Protein AF-A0A401RK96-F1 (afdb_monomer_lite)

Secondary structure (DSSP, 8-state):
-HHHHHHHHHHHTSPP-PPPPPPPP------------TTTHHHHHHH-SS------PPPPS-HHHHHHHHHHHHTT-

Structure (mmCIF, N/CA/C/O backbone):
data_AF-A0A401RK96-F1
#
_entry.id   AF-A0A401RK96-F1
#
loop_
_atom_site.group_PDB
_atom_site.id
_atom_site.type_symbol
_atom_site.label_atom_id
_atom_site.label_alt_id
_atom_site.label_comp_id
_atom_site.label_asym_id
_atom_site.label_entity_id
_atom_site.label_seq_id
_atom_site.pdbx_PDB_ins_code
_atom_site.Cartn_x
_atom_site.Cartn_y
_atom_site.Cartn_z
_atom_site.occupancy
_atom_site.B_iso_or_equiv
_atom_site.auth_seq_id
_atom_site.auth_comp_id
_atom_site.auth_asym_id
_atom_site.auth_atom_id
_atom_site.pdbx_PDB_model_num
ATOM 1 N N . MET A 1 1 ? 55.024 -16.969 -30.086 1.00 71.44 1 MET A N 1
ATOM 2 C CA . MET A 1 1 ? 53.772 -17.694 -29.751 1.00 71.44 1 MET A CA 1
ATOM 3 C C . MET A 1 1 ? 53.377 -17.567 -28.278 1.00 71.44 1 MET A C 1
ATOM 5 O O . MET A 1 1 ? 52.199 -17.393 -28.016 1.00 71.44 1 MET A O 1
ATOM 9 N N . TRP A 1 2 ? 54.313 -17.568 -27.318 1.00 83.44 2 TRP A N 1
ATOM 10 C CA . TRP A 1 2 ? 54.017 -17.401 -25.880 1.00 83.44 2 TRP A CA 1
ATOM 11 C C . TRP A 1 2 ? 53.317 -16.074 -25.515 1.00 83.44 2 TRP A C 1
ATOM 13 O O . TRP A 1 2 ? 52.435 -16.043 -24.666 1.00 83.44 2 TRP A O 1
ATOM 23 N N . HIS A 1 3 ? 53.642 -14.976 -26.203 1.00 89.81 3 HIS A N 1
ATOM 24 C CA . HIS A 1 3 ? 53.029 -13.662 -25.949 1.00 89.81 3 HIS A CA 1
ATOM 25 C C . HIS A 1 3 ? 51.523 -13.605 -26.250 1.00 89.81 3 HIS A C 1
ATOM 27 O O . HIS A 1 3 ? 50.805 -12.850 -25.606 1.00 89.81 3 HIS A O 1
ATOM 33 N N . VAL A 1 4 ? 51.036 -14.426 -27.189 1.00 92.06 4 VAL A N 1
ATOM 34 C CA . VAL A 1 4 ? 49.599 -14.520 -27.504 1.00 92.06 4 VAL A CA 1
ATOM 35 C C . VAL A 1 4 ? 48.849 -15.171 -26.343 1.00 92.06 4 VAL A C 1
ATOM 37 O O . VAL A 1 4 ? 47.790 -14.697 -25.950 1.00 92.06 4 VAL A O 1
ATOM 40 N N . TRP A 1 5 ? 49.441 -16.202 -25.735 1.00 92.38 5 TRP A N 1
ATOM 41 C CA . TRP A 1 5 ? 48.893 -16.846 -24.542 1.00 92.38 5 TRP A CA 1
ATOM 42 C C . TRP A 1 5 ? 48.880 -15.908 -23.333 1.00 92.38 5 TRP A C 1
ATOM 44 O O . TRP A 1 5 ? 47.882 -15.853 -22.623 1.00 92.38 5 TRP A O 1
ATOM 54 N N . LEU A 1 6 ? 49.937 -15.111 -23.142 1.00 91.06 6 LEU A N 1
ATOM 55 C CA . LEU A 1 6 ? 49.967 -14.090 -22.089 1.00 91.06 6 LEU A CA 1
ATOM 56 C C . LEU A 1 6 ? 48.885 -13.018 -22.288 1.00 91.06 6 LEU A C 1
ATOM 58 O O . LEU A 1 6 ? 48.242 -12.621 -21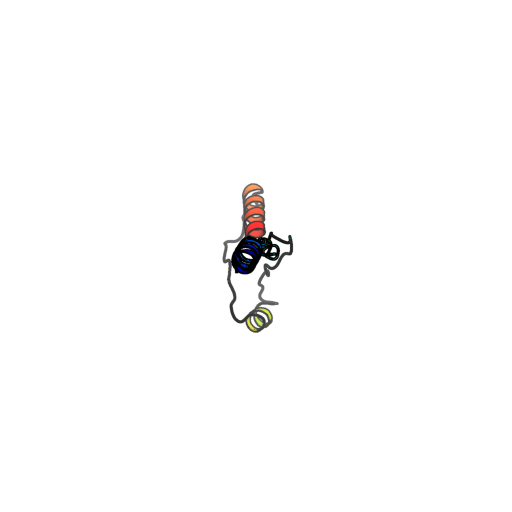.321 1.00 91.06 6 LEU A O 1
ATOM 62 N N . LEU A 1 7 ? 48.649 -12.586 -23.530 1.00 91.19 7 LEU A N 1
ATOM 63 C CA . LEU A 1 7 ? 47.587 -11.630 -23.857 1.00 91.19 7 LEU A CA 1
ATOM 64 C C . LEU A 1 7 ? 46.187 -12.192 -23.592 1.00 91.19 7 LEU A C 1
ATOM 66 O O . LEU A 1 7 ? 45.347 -11.489 -23.038 1.00 91.19 7 LEU A O 1
ATOM 70 N N . LEU A 1 8 ? 45.938 -13.456 -23.942 1.00 90.19 8 LEU A N 1
ATOM 71 C CA . LEU A 1 8 ? 44.649 -14.103 -23.682 1.00 90.19 8 LEU A CA 1
ATOM 72 C C . LEU A 1 8 ? 44.375 -14.262 -22.183 1.00 90.19 8 LEU A C 1
ATOM 74 O O . LEU A 1 8 ? 43.254 -14.019 -21.744 1.00 90.19 8 LEU A O 1
ATOM 78 N N . VAL A 1 9 ? 45.394 -14.607 -21.390 1.00 90.81 9 VAL A N 1
ATOM 79 C CA . VAL A 1 9 ? 45.272 -14.686 -19.926 1.00 90.81 9 VAL A CA 1
ATOM 80 C C . VAL A 1 9 ? 45.008 -13.304 -19.324 1.00 90.81 9 VAL A C 1
ATOM 82 O O . VAL A 1 9 ? 44.134 -13.172 -18.473 1.00 90.81 9 VAL A O 1
ATOM 85 N N . ALA A 1 10 ? 45.698 -12.263 -19.796 1.00 88.50 10 ALA A N 1
ATOM 86 C CA . ALA A 1 10 ? 45.463 -10.893 -19.341 1.00 88.50 10 ALA A CA 1
ATOM 87 C C . ALA A 1 10 ? 44.041 -10.403 -19.664 1.00 88.50 10 ALA A C 1
ATOM 89 O O . ALA A 1 10 ? 43.429 -9.724 -18.845 1.00 88.50 10 ALA A O 1
ATOM 90 N N . LEU A 1 11 ? 43.498 -10.779 -20.827 1.00 86.00 11 LEU A N 1
ATOM 91 C CA . LEU A 1 11 ? 42.134 -10.429 -21.222 1.00 86.00 11 LEU A CA 1
ATOM 92 C C . LEU A 1 11 ? 41.078 -11.207 -20.421 1.00 86.00 11 LEU A C 1
ATOM 94 O O . LEU A 1 11 ? 40.062 -10.635 -20.046 1.00 86.00 11 LEU A O 1
ATOM 98 N N . ALA A 1 12 ? 41.325 -12.486 -20.125 1.00 84.50 12 ALA A N 1
ATOM 99 C CA . ALA A 1 12 ? 40.425 -13.312 -19.318 1.00 84.50 12 ALA A CA 1
ATOM 100 C C . ALA A 1 12 ? 40.386 -12.893 -17.837 1.00 84.50 12 ALA A C 1
ATOM 102 O O . ALA A 1 12 ? 39.380 -13.097 -17.167 1.00 84.50 12 ALA A O 1
ATOM 103 N N . LEU A 1 13 ? 41.478 -12.311 -17.331 1.00 84.62 13 LEU A N 1
ATOM 104 C CA . LEU A 1 13 ? 41.576 -11.768 -15.973 1.00 84.62 13 LEU A CA 1
ATOM 105 C C . LEU A 1 13 ? 41.161 -10.294 -15.884 1.00 84.62 13 LEU A C 1
ATOM 107 O O . LEU A 1 13 ? 41.186 -9.721 -14.793 1.00 84.62 13 LEU A O 1
ATOM 111 N N . ALA A 1 14 ? 40.807 -9.662 -17.007 1.00 85.06 14 ALA A N 1
ATOM 112 C CA . ALA A 1 14 ? 40.345 -8.286 -16.994 1.00 85.06 14 ALA A CA 1
ATOM 113 C C . ALA A 1 14 ? 39.032 -8.206 -16.192 1.00 85.06 14 ALA A C 1
ATOM 115 O O . ALA A 1 14 ? 38.111 -8.985 -16.453 1.00 85.06 14 ALA A O 1
ATOM 116 N N . PRO A 1 15 ? 38.920 -7.289 -15.216 1.00 80.69 15 PRO A N 1
ATOM 117 C CA . PRO A 1 15 ? 37.712 -7.167 -14.418 1.00 80.69 15 PRO A CA 1
ATOM 118 C C . PRO A 1 15 ? 36.541 -6.790 -15.325 1.00 80.69 15 PRO A C 1
ATOM 120 O O . PRO A 1 15 ? 36.562 -5.753 -15.994 1.00 80.69 15 PRO A O 1
ATOM 123 N N . SER A 1 16 ? 35.508 -7.630 -15.349 1.00 75.56 16 SER A N 1
ATOM 124 C CA . SER A 1 16 ? 34.247 -7.282 -15.989 1.00 75.56 16 SER A CA 1
ATOM 125 C C . SER A 1 16 ? 33.627 -6.126 -15.209 1.00 75.56 16 SER A C 1
ATOM 127 O O . SER A 1 16 ? 33.325 -6.270 -14.023 1.00 75.56 16 SER A O 1
ATOM 129 N N . ARG A 1 17 ? 33.439 -4.977 -15.862 1.00 77.69 17 ARG A N 1
ATOM 130 C CA . ARG A 1 17 ? 32.614 -3.896 -15.320 1.00 77.69 17 ARG A CA 1
ATOM 131 C C . ARG A 1 17 ? 31.161 -4.363 -15.323 1.00 77.69 17 ARG A C 1
ATOM 133 O O . ARG A 1 17 ? 30.483 -4.237 -16.336 1.00 77.69 17 ARG A O 1
ATOM 140 N N . ALA A 1 18 ? 30.728 -4.962 -14.220 1.00 78.31 18 ALA A N 1
ATOM 141 C CA . ALA A 1 18 ? 29.311 -5.118 -13.941 1.00 78.31 18 ALA A CA 1
ATOM 142 C C . ALA A 1 18 ? 28.753 -3.744 -13.553 1.00 78.31 18 ALA A C 1
ATOM 144 O O . ALA A 1 18 ? 29.427 -2.978 -12.859 1.00 78.31 18 ALA A O 1
ATOM 145 N N . GLU A 1 19 ? 27.561 -3.422 -14.043 1.00 83.62 19 GLU A N 1
ATOM 146 C CA . GLU A 1 19 ? 26.824 -2.254 -13.567 1.00 83.62 19 GLU A CA 1
ATOM 147 C C . GLU A 1 19 ? 26.413 -2.479 -12.106 1.00 83.62 19 GLU A C 1
ATOM 149 O O . GLU A 1 19 ? 26.245 -3.623 -11.668 1.00 83.62 19 GLU A O 1
ATOM 154 N N . GLU A 1 20 ? 26.295 -1.391 -11.342 1.00 83.00 20 GLU A N 1
ATOM 155 C CA . GLU A 1 20 ? 25.682 -1.461 -10.017 1.00 83.00 20 GLU A CA 1
ATOM 156 C C . GLU A 1 20 ? 24.262 -2.021 -10.165 1.00 83.00 20 GLU A C 1
ATOM 158 O O . GLU A 1 20 ? 23.537 -1.694 -11.108 1.00 83.00 20 GLU A O 1
ATOM 163 N N . GLY A 1 21 ? 23.908 -2.953 -9.278 1.00 85.19 21 GLY A N 1
ATOM 164 C CA . GLY A 1 21 ? 22.594 -3.584 -9.286 1.00 85.19 21 GLY A CA 1
ATOM 165 C C . GLY A 1 21 ? 21.479 -2.575 -9.016 1.00 85.19 21 GLY A C 1
ATOM 166 O O . GLY A 1 21 ? 21.725 -1.449 -8.598 1.00 85.19 21 GLY A O 1
ATOM 167 N N . ILE A 1 22 ? 20.235 -2.994 -9.241 1.00 90.12 22 ILE A N 1
ATOM 168 C CA . ILE A 1 22 ? 19.079 -2.180 -8.864 1.00 90.12 22 ILE A CA 1
ATOM 169 C C . ILE A 1 22 ? 18.972 -2.095 -7.338 1.00 90.12 22 ILE A C 1
ATOM 171 O O . ILE A 1 22 ? 19.116 -3.107 -6.645 1.00 90.12 22 ILE A O 1
ATOM 175 N N . ASP A 1 23 ? 18.694 -0.898 -6.832 1.00 90.75 23 ASP A N 1
ATOM 176 C CA . ASP A 1 23 ? 18.393 -0.697 -5.420 1.00 90.75 23 ASP A CA 1
ATOM 177 C C . ASP A 1 23 ? 17.090 -1.406 -5.039 1.00 90.75 23 ASP A C 1
ATOM 179 O O . ASP A 1 23 ? 16.136 -1.496 -5.822 1.00 90.75 23 ASP A O 1
ATOM 183 N N . ILE A 1 24 ? 17.048 -1.921 -3.812 1.00 93.25 24 ILE A N 1
ATOM 184 C CA . ILE A 1 24 ? 15.821 -2.491 -3.259 1.00 93.25 24 ILE A CA 1
ATOM 185 C C . ILE A 1 24 ? 14.845 -1.330 -3.025 1.00 93.25 24 ILE A C 1
ATOM 187 O O . ILE A 1 24 ? 15.234 -0.349 -2.393 1.00 93.25 24 ILE A O 1
ATOM 191 N N . PRO A 1 25 ? 13.595 -1.409 -3.518 1.00 90.94 25 PRO A N 1
ATOM 192 C CA . PRO A 1 25 ? 12.627 -0.347 -3.298 1.00 90.94 25 PRO A CA 1
ATOM 193 C C . PRO A 1 25 ? 12.306 -0.215 -1.806 1.00 90.94 25 PRO A C 1
ATOM 195 O O . PRO A 1 25 ? 12.034 -1.207 -1.128 1.00 90.94 25 PRO A O 1
ATOM 198 N N . GLU A 1 26 ? 12.308 1.022 -1.322 1.00 91.06 26 GLU A N 1
ATOM 199 C CA . GLU A 1 26 ? 11.898 1.390 0.033 1.00 91.06 26 GLU A CA 1
ATOM 200 C C . GLU A 1 26 ? 10.511 2.042 0.007 1.00 91.06 26 GLU A C 1
ATOM 202 O O . GLU A 1 26 ? 10.065 2.543 -1.030 1.00 91.06 26 GLU A O 1
ATOM 207 N N . TYR A 1 27 ? 9.819 2.021 1.148 1.00 89.00 27 TYR A N 1
ATOM 208 C CA . TYR A 1 27 ? 8.538 2.707 1.297 1.00 89.00 27 TYR A CA 1
ATOM 209 C C . TYR A 1 27 ? 8.718 4.216 1.071 1.00 89.00 27 TYR A C 1
ATOM 211 O O . TYR A 1 27 ? 9.563 4.846 1.708 1.00 89.00 27 TYR A O 1
ATOM 219 N N . ASP A 1 28 ? 7.934 4.790 0.155 1.00 90.69 28 ASP A N 1
ATOM 220 C CA . ASP A 1 28 ? 8.075 6.181 -0.295 1.00 90.69 28 ASP A CA 1
ATOM 221 C C . ASP A 1 28 ? 7.295 7.192 0.567 1.00 90.69 28 ASP A C 1
ATOM 223 O O . ASP A 1 28 ? 7.441 8.401 0.373 1.00 90.69 28 ASP A O 1
ATOM 227 N N . GLY A 1 29 ? 6.496 6.720 1.533 1.00 89.69 29 GLY A N 1
ATOM 228 C CA . GLY A 1 29 ? 5.668 7.566 2.396 1.00 89.69 29 GLY A CA 1
ATOM 229 C C . GLY A 1 29 ? 4.429 8.140 1.705 1.00 89.69 29 GLY A C 1
ATOM 230 O O . GLY A 1 29 ? 3.833 9.087 2.221 1.00 89.69 29 GLY A O 1
ATOM 231 N N . VAL A 1 30 ? 4.080 7.647 0.513 1.00 90.94 30 VAL A N 1
ATOM 232 C CA . VAL A 1 30 ? 2.928 8.128 -0.252 1.00 90.94 30 VAL A CA 1
ATOM 233 C C . VAL A 1 30 ? 1.714 7.259 0.047 1.00 90.94 30 VAL A C 1
ATOM 235 O O . VAL A 1 30 ? 1.659 6.116 -0.398 1.00 90.94 30 VAL A O 1
ATOM 238 N N . ASP A 1 31 ? 0.694 7.845 0.677 1.00 89.88 31 ASP A N 1
ATOM 239 C CA . ASP A 1 31 ? -0.591 7.176 0.897 1.00 89.88 31 ASP A CA 1
ATOM 240 C C . ASP A 1 31 ? -1.279 6.838 -0.439 1.00 89.88 31 ASP A C 1
ATOM 242 O O . ASP A 1 31 ? -1.642 7.706 -1.250 1.00 89.88 31 ASP A O 1
ATOM 246 N N . ARG A 1 32 ? -1.428 5.534 -0.677 1.00 90.88 32 ARG A N 1
ATOM 247 C CA . ARG A 1 32 ? -2.089 4.951 -1.852 1.00 90.88 32 ARG A CA 1
ATOM 248 C C . ARG A 1 32 ? -3.411 4.276 -1.495 1.00 90.88 32 ARG A C 1
ATOM 250 O O . ARG A 1 32 ? -4.124 3.843 -2.411 1.00 90.88 32 ARG A O 1
ATOM 257 N N . VAL A 1 33 ? -3.753 4.192 -0.211 1.00 92.06 33 VAL A N 1
ATOM 258 C CA . VAL A 1 33 ? -4.998 3.601 0.269 1.00 92.06 33 VAL A CA 1
ATOM 259 C C . VAL A 1 33 ? -6.138 4.575 -0.014 1.00 92.06 33 VAL A C 1
ATOM 261 O O . VAL A 1 33 ? -6.039 5.788 0.132 1.00 92.0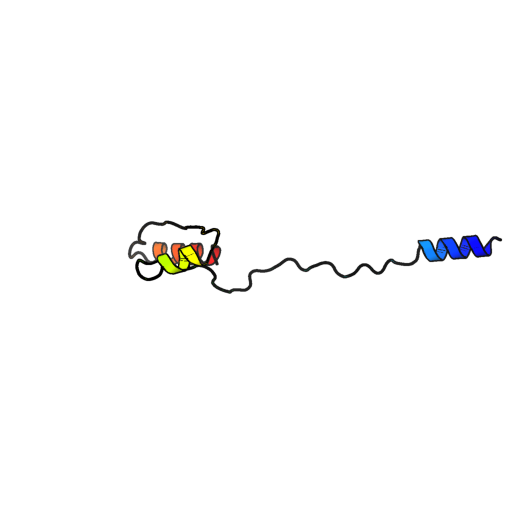6 33 VAL A O 1
ATOM 264 N N . ILE A 1 34 ? -7.262 4.055 -0.504 1.00 92.88 34 ILE A N 1
ATOM 265 C CA . ILE A 1 34 ? -8.411 4.887 -0.868 1.00 92.88 34 ILE A CA 1
ATOM 266 C C . ILE A 1 34 ? -9.562 4.564 0.067 1.00 92.88 34 ILE A C 1
ATOM 268 O O . ILE A 1 34 ? -10.160 3.492 -0.029 1.00 92.88 34 ILE A O 1
ATOM 272 N N . HIS A 1 35 ? -9.961 5.538 0.885 1.00 92.94 35 HIS A N 1
ATOM 273 C CA . HIS A 1 35 ? -11.178 5.418 1.678 1.00 92.94 35 HIS A CA 1
ATOM 274 C C . HIS A 1 35 ? -12.420 5.367 0.768 1.00 92.94 35 HIS A C 1
ATOM 276 O O . HIS A 1 35 ? -12.814 6.349 0.114 1.00 92.94 35 HIS A O 1
ATOM 282 N N . LEU A 1 36 ? -13.080 4.210 0.739 1.00 94.50 36 LEU A N 1
ATOM 283 C CA . LEU A 1 36 ? -14.279 3.987 -0.060 1.00 94.50 36 LEU A CA 1
ATOM 284 C C . LEU A 1 36 ? -15.534 4.502 0.641 1.00 94.50 36 LEU A C 1
ATOM 286 O O . LEU A 1 36 ? -15.754 4.327 1.832 1.00 94.50 36 LEU A O 1
ATOM 290 N N . SER A 1 37 ? -16.405 5.134 -0.135 1.00 94.25 37 SER A N 1
ATOM 291 C CA . SER A 1 37 ? -17.680 5.669 0.327 1.00 94.25 37 SER A CA 1
ATOM 292 C C . SER A 1 37 ? -18.751 5.539 -0.758 1.00 94.25 37 SER A C 1
ATOM 294 O O . SER A 1 37 ? -18.433 5.424 -1.950 1.00 94.25 37 SER A O 1
ATOM 296 N N . PRO A 1 38 ? -20.043 5.680 -0.405 1.00 96.75 38 PRO A N 1
ATOM 297 C CA . PRO A 1 38 ? -21.125 5.724 -1.389 1.00 96.75 38 PRO A CA 1
ATOM 298 C C . PRO A 1 38 ? -20.953 6.804 -2.472 1.00 96.75 38 PRO A C 1
ATOM 300 O O . PRO A 1 38 ? -21.545 6.696 -3.545 1.00 96.75 38 PRO A O 1
ATOM 303 N N . LYS A 1 39 ? -20.134 7.835 -2.218 1.00 97.19 39 LYS A N 1
ATOM 304 C CA . LYS A 1 39 ? -19.873 8.937 -3.153 1.00 97.19 39 LYS A CA 1
ATOM 305 C C . LYS A 1 39 ? -18.817 8.598 -4.212 1.00 97.19 39 LYS A C 1
ATOM 307 O O . LYS A 1 39 ? -18.905 9.119 -5.319 1.00 97.19 39 LYS A O 1
ATOM 312 N N . ASN A 1 40 ? -17.835 7.747 -3.897 1.00 96.25 40 ASN A N 1
ATOM 313 C CA . ASN A 1 40 ? -16.658 7.514 -4.749 1.00 96.25 40 ASN A CA 1
ATOM 314 C C . ASN A 1 40 ? -16.472 6.053 -5.207 1.00 96.25 40 ASN A C 1
ATOM 316 O O . ASN A 1 40 ? -15.645 5.809 -6.081 1.00 96.25 40 ASN A O 1
ATOM 320 N N . TYR A 1 41 ? -17.252 5.088 -4.708 1.00 96.19 41 TYR A N 1
ATOM 321 C CA . TYR A 1 41 ? -17.019 3.674 -5.037 1.00 96.19 41 TYR A CA 1
ATOM 322 C C . TYR A 1 41 ? -17.142 3.360 -6.540 1.00 96.19 41 TYR A C 1
ATOM 324 O O . TYR A 1 41 ? -16.312 2.646 -7.094 1.00 96.19 41 TYR A O 1
ATOM 332 N N . LYS A 1 42 ? -18.138 3.926 -7.241 1.00 96.69 42 LYS A N 1
ATOM 333 C CA . LYS A 1 42 ? -18.352 3.676 -8.680 1.00 96.69 42 LYS A CA 1
ATOM 334 C C . LYS A 1 42 ? -17.167 4.101 -9.555 1.00 96.69 42 LYS A C 1
ATOM 336 O O . LYS A 1 42 ? -16.771 3.303 -10.402 1.00 96.69 42 LYS A O 1
ATOM 341 N N . PRO A 1 43 ? -16.625 5.330 -9.438 1.00 96.94 43 PRO A N 1
ATOM 342 C CA . PRO A 1 43 ? -15.451 5.706 -10.218 1.00 96.94 43 PRO A CA 1
ATOM 343 C C . PRO A 1 43 ? -14.194 4.923 -9.815 1.00 96.94 43 PRO A C 1
ATOM 345 O O . PRO A 1 43 ? -13.424 4.579 -10.704 1.00 96.94 43 PRO A O 1
ATOM 348 N N . VAL A 1 44 ? -14.003 4.575 -8.534 1.00 96.25 44 VAL A N 1
ATOM 349 C CA . VAL A 1 44 ? -12.844 3.770 -8.093 1.00 96.25 44 VAL A CA 1
ATOM 350 C C . VAL A 1 44 ? -12.873 2.367 -8.701 1.00 96.25 44 VAL A C 1
ATOM 352 O O . VAL A 1 44 ? -11.877 1.939 -9.277 1.00 96.25 44 VAL A O 1
ATOM 355 N N . LEU A 1 45 ? -14.031 1.700 -8.691 1.00 94.75 45 LEU A N 1
ATOM 356 C CA . LEU A 1 45 ? -14.214 0.385 -9.321 1.00 94.75 45 LEU A CA 1
ATOM 357 C C . LEU A 1 45 ? -13.933 0.375 -10.829 1.00 94.75 45 LEU A C 1
ATOM 359 O O . LEU A 1 45 ? -13.662 -0.676 -11.392 1.00 94.75 45 LEU A O 1
ATOM 363 N N . LYS A 1 46 ? -14.035 1.527 -11.499 1.00 97.06 46 LYS A N 1
ATOM 364 C CA . LYS A 1 46 ? -13.708 1.659 -12.926 1.00 97.06 46 LYS A CA 1
ATOM 365 C C . LYS A 1 46 ? -12.247 2.018 -13.177 1.00 97.06 46 LYS A C 1
ATOM 367 O O . LYS A 1 46 ? -11.794 1.890 -14.308 1.00 97.06 46 LYS A O 1
ATOM 372 N N . LYS A 1 47 ? -11.552 2.555 -12.171 1.00 97.06 47 LYS A N 1
ATOM 373 C CA . LYS A 1 47 ? -10.175 3.047 -12.295 1.00 97.06 47 LYS A CA 1
ATOM 374 C C . LYS A 1 47 ? -9.156 1.912 -12.233 1.00 97.06 47 LYS A C 1
ATOM 376 O O . LYS A 1 47 ? -8.106 2.030 -12.854 1.00 97.06 47 LYS A O 1
ATOM 381 N N . PHE A 1 48 ? -9.449 0.864 -11.472 1.00 95.88 48 PHE A N 1
ATOM 382 C CA . PHE A 1 48 ? -8.516 -0.224 -11.207 1.00 95.88 48 PHE A CA 1
ATOM 383 C C . PHE A 1 48 ? -9.064 -1.547 -11.729 1.00 95.88 48 PHE A C 1
ATOM 385 O O . PHE A 1 48 ? -10.224 -1.870 -11.489 1.00 95.88 48 PHE A O 1
ATOM 392 N N . ASP A 1 49 ? -8.209 -2.322 -12.394 1.00 96.38 49 ASP A N 1
ATOM 393 C CA . ASP A 1 49 ? -8.553 -3.671 -12.857 1.00 96.38 49 ASP A CA 1
ATOM 394 C C . ASP A 1 49 ? -8.698 -4.654 -11.686 1.00 96.38 49 ASP A C 1
ATOM 396 O O . ASP A 1 49 ? -9.495 -5.591 -11.735 1.00 96.38 49 ASP A O 1
ATOM 400 N N . VAL A 1 50 ? -7.935 -4.421 -10.613 1.00 95.62 50 VAL A N 1
ATOM 401 C CA . VAL A 1 50 ? -7.968 -5.189 -9.367 1.00 95.62 50 VAL A CA 1
ATOM 402 C C . VAL A 1 50 ? -8.088 -4.222 -8.200 1.00 95.62 50 VAL A C 1
ATOM 404 O O . VAL A 1 50 ? -7.355 -3.239 -8.118 1.00 95.62 50 VAL A O 1
ATOM 407 N N . LEU A 1 51 ? -9.001 -4.525 -7.280 1.00 94.56 51 LEU A N 1
ATOM 408 C CA . LEU A 1 51 ? -9.206 -3.765 -6.056 1.00 94.56 51 LEU A CA 1
ATOM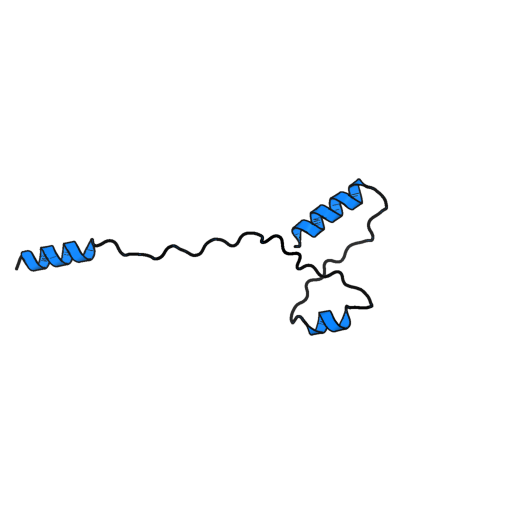 409 C 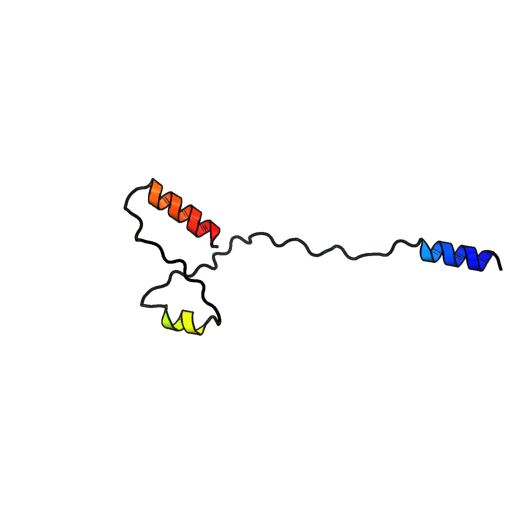C . LEU A 1 51 ? -9.063 -4.703 -4.854 1.00 94.56 51 LEU A C 1
ATOM 411 O O . LEU A 1 51 ? -9.771 -5.705 -4.767 1.00 94.56 51 LEU A O 1
ATOM 415 N N . CYS A 1 52 ? -8.159 -4.369 -3.934 1.00 93.62 52 CYS A N 1
ATOM 416 C CA . CYS A 1 52 ? -8.071 -5.015 -2.628 1.00 93.62 52 CYS A CA 1
ATOM 417 C C . CYS A 1 52 ? -8.927 -4.221 -1.637 1.00 93.62 52 CYS A C 1
ATOM 419 O O . CYS A 1 52 ? -8.792 -3.001 -1.551 1.00 93.62 52 CYS A O 1
ATOM 421 N N . LEU A 1 53 ? -9.831 -4.897 -0.930 1.00 93.19 53 LEU A N 1
ATOM 422 C CA . LEU A 1 53 ? -10.726 -4.269 0.039 1.00 93.19 53 LEU A CA 1
ATOM 423 C C . LEU A 1 53 ? -10.341 -4.711 1.445 1.00 93.19 53 LEU A C 1
ATOM 425 O O . LEU A 1 53 ? -10.521 -5.877 1.794 1.00 93.19 53 LEU A O 1
ATOM 429 N N . TYR A 1 54 ? -9.863 -3.767 2.252 1.00 91.62 54 TYR A N 1
ATOM 430 C CA . TYR A 1 54 ? -9.732 -3.959 3.689 1.00 91.62 54 TYR A CA 1
ATOM 431 C C . TYR A 1 54 ? -11.066 -3.613 4.357 1.00 91.62 54 TYR A C 1
ATOM 433 O O . TYR A 1 54 ? -11.429 -2.446 4.485 1.00 91.62 54 TYR A O 1
ATOM 441 N N . TYR A 1 55 ? -11.848 -4.638 4.695 1.00 91.31 55 TYR A N 1
ATOM 442 C CA . TYR A 1 55 ? -13.100 -4.473 5.430 1.00 91.31 55 TYR A CA 1
ATOM 443 C C . TYR A 1 55 ? -12.841 -4.662 6.923 1.00 91.31 55 TYR A C 1
ATOM 445 O O . TYR A 1 55 ? -12.351 -5.714 7.331 1.00 91.31 55 TYR A O 1
ATOM 453 N N . HIS A 1 56 ? -13.221 -3.673 7.723 1.00 88.50 56 HIS A N 1
ATOM 454 C CA . HIS A 1 56 ? -13.092 -3.694 9.174 1.00 88.50 56 HIS A CA 1
ATOM 455 C C . HIS A 1 56 ? -14.368 -3.147 9.829 1.00 88.50 56 HIS A C 1
ATOM 457 O O . HIS A 1 56 ? -15.193 -2.491 9.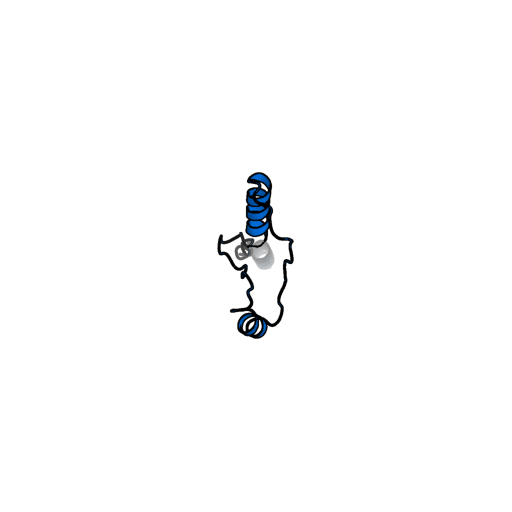185 1.00 88.50 56 HIS A O 1
ATOM 463 N N . GLU A 1 57 ? -14.552 -3.444 11.114 1.00 88.62 57 GLU A N 1
ATOM 464 C CA . GLU A 1 57 ? -15.655 -2.895 11.905 1.00 88.62 57 GLU A CA 1
ATOM 465 C C . GLU A 1 57 ? -15.417 -1.418 12.245 1.00 88.62 57 GLU A C 1
ATOM 467 O O . GLU A 1 57 ? -14.293 -0.915 12.179 1.00 88.62 57 GLU A O 1
ATOM 472 N N . ALA A 1 58 ? -16.485 -0.708 12.613 1.00 87.81 58 ALA A N 1
ATOM 473 C CA . ALA A 1 58 ? -16.349 0.654 13.111 1.00 87.81 58 ALA A CA 1
ATOM 474 C C . ALA A 1 58 ? -15.501 0.651 14.390 1.00 87.81 58 ALA A C 1
ATOM 476 O O . ALA A 1 58 ? -15.735 -0.147 15.294 1.00 87.81 58 ALA A O 1
ATOM 477 N N . ILE A 1 59 ? -14.530 1.556 14.457 1.00 87.69 59 ILE A N 1
ATOM 478 C CA . ILE A 1 59 ? -13.643 1.671 15.612 1.00 87.69 59 ILE A CA 1
ATOM 479 C C . ILE A 1 59 ? -14.436 2.301 16.755 1.00 87.69 59 ILE A C 1
ATOM 481 O O . ILE A 1 59 ? -15.121 3.311 16.568 1.00 87.69 59 ILE A O 1
ATOM 485 N N . GLU A 1 60 ? -14.358 1.696 17.935 1.00 82.81 60 GLU A N 1
ATOM 486 C CA . GLU A 1 60 ? -14.960 2.247 19.147 1.00 82.81 60 GLU A CA 1
ATOM 487 C C . GLU A 1 60 ? -14.270 3.563 19.555 1.00 82.81 60 GLU A C 1
ATOM 489 O O . GLU A 1 60 ? -13.130 3.833 19.181 1.00 82.81 60 GLU A O 1
ATOM 494 N N . ASP A 1 61 ? -14.931 4.397 20.363 1.00 82.25 61 ASP A N 1
ATOM 495 C CA . ASP A 1 61 ? -14.389 5.699 20.807 1.00 82.25 61 ASP A CA 1
ATOM 496 C C . ASP A 1 61 ? -13.265 5.578 21.867 1.00 82.25 61 ASP A C 1
ATOM 498 O O . ASP A 1 61 ? -13.000 6.494 22.647 1.00 82.25 61 ASP A O 1
ATOM 502 N N . ASP A 1 62 ? -12.604 4.421 21.935 1.00 91.44 62 ASP A N 1
ATOM 503 C CA . ASP A 1 62 ? -11.446 4.209 22.791 1.00 91.44 62 ASP A CA 1
ATOM 504 C C . ASP A 1 62 ? -10.151 4.645 22.092 1.00 91.44 62 ASP A C 1
ATOM 506 O O . ASP A 1 62 ? -9.866 4.304 20.941 1.00 91.44 62 ASP A O 1
ATOM 510 N N . LYS A 1 63 ? -9.311 5.374 22.829 1.00 89.44 63 LYS A N 1
ATOM 511 C CA . LYS A 1 63 ? -8.058 5.930 22.301 1.00 89.44 63 LYS A CA 1
ATOM 512 C C . LYS A 1 63 ? -7.054 4.856 21.901 1.00 89.44 63 LYS A C 1
ATOM 514 O O . LYS A 1 63 ? -6.218 5.112 21.037 1.00 89.44 63 LYS A O 1
ATOM 519 N N . VAL A 1 64 ? -7.076 3.692 22.554 1.00 91.69 64 VAL A N 1
ATOM 520 C CA . VAL A 1 64 ? -6.158 2.599 22.215 1.00 91.69 64 VAL A CA 1
ATOM 521 C C . VAL A 1 64 ? -6.600 1.954 20.909 1.00 91.69 64 VAL A C 1
ATOM 523 O O . VAL A 1 64 ? -5.759 1.764 20.034 1.00 91.69 64 VAL A O 1
ATOM 526 N N . ALA A 1 65 ? -7.902 1.709 20.748 1.00 87.94 65 ALA A N 1
ATOM 527 C CA . ALA A 1 65 ? -8.472 1.166 19.517 1.00 87.94 65 ALA A CA 1
ATOM 528 C C . ALA A 1 65 ? -8.216 2.076 18.301 1.00 87.94 65 ALA A C 1
ATOM 530 O O . ALA A 1 65 ? -7.746 1.597 17.272 1.00 87.94 65 ALA A O 1
ATOM 531 N N . GLN A 1 66 ? -8.430 3.390 18.439 1.00 89.88 66 GLN A N 1
ATOM 532 C CA . GLN A 1 66 ? -8.133 4.366 17.377 1.00 89.88 66 GLN A CA 1
ATOM 533 C C . GLN A 1 66 ? -6.658 4.355 16.989 1.00 89.88 66 GLN A C 1
ATOM 535 O O . GLN A 1 66 ? -6.324 4.246 15.814 1.00 89.88 66 GLN A O 1
ATOM 540 N N . LYS A 1 67 ? -5.765 4.388 17.982 1.00 91.31 67 LYS A N 1
ATOM 541 C CA . LYS A 1 67 ? -4.330 4.374 17.720 1.00 91.31 67 LYS A CA 1
ATOM 542 C C . LYS A 1 67 ? -3.899 3.079 17.042 1.00 91.31 67 LYS A C 1
ATOM 544 O O . LYS A 1 67 ? -3.099 3.129 16.121 1.00 91.31 67 LYS A O 1
ATOM 549 N N . GLN A 1 68 ? -4.398 1.928 17.493 1.00 90.44 68 GLN A N 1
ATOM 550 C CA . GLN A 1 68 ? -4.083 0.645 16.867 1.00 90.44 68 GLN A CA 1
ATOM 551 C C . GLN A 1 68 ? -4.512 0.629 15.398 1.00 90.44 68 GLN A C 1
ATOM 553 O O . GLN A 1 68 ? -3.724 0.223 14.549 1.00 90.44 68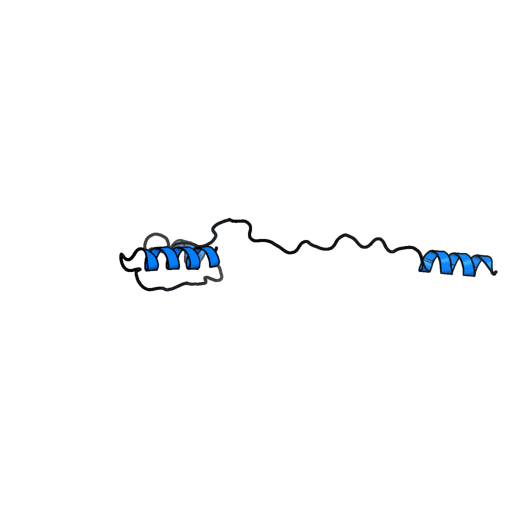 GLN A O 1
ATOM 558 N N . PHE A 1 69 ? -5.712 1.126 15.105 1.00 89.12 69 PHE A N 1
ATOM 559 C CA . PHE A 1 69 ? -6.199 1.228 13.738 1.00 89.12 69 PHE A CA 1
ATOM 560 C C . PHE A 1 69 ? -5.318 2.133 12.865 1.00 89.12 69 PHE A C 1
ATOM 562 O O . PHE A 1 69 ? -4.958 1.734 11.766 1.00 89.12 69 PHE A O 1
ATOM 569 N N . GLU A 1 70 ? -4.884 3.292 13.371 1.00 87.81 70 GLU A N 1
ATOM 570 C CA . GLU A 1 70 ? -3.954 4.177 12.648 1.00 87.81 70 GLU A CA 1
ATOM 571 C C . GLU A 1 70 ? -2.631 3.470 12.284 1.00 87.81 70 GLU A C 1
ATOM 573 O O . GLU A 1 70 ? -2.105 3.665 11.191 1.00 87.81 70 GLU A O 1
ATOM 578 N N . TRP A 1 71 ? -2.088 2.621 13.169 1.00 88.81 71 TRP A N 1
ATOM 579 C CA . TRP A 1 71 ? -0.885 1.826 12.864 1.00 88.81 71 TRP A CA 1
ATOM 580 C C . TRP A 1 71 ? -1.138 0.752 11.803 1.00 88.81 71 TRP A C 1
ATOM 582 O O . TRP A 1 71 ? -0.261 0.472 10.982 1.00 88.81 71 TRP A O 1
ATOM 592 N N . GLU A 1 72 ? -2.311 0.123 11.847 1.00 87.44 72 GLU A N 1
ATOM 593 C CA . GLU A 1 72 ? -2.713 -0.874 10.859 1.00 87.44 72 GLU A CA 1
ATOM 594 C C . GLU A 1 72 ? -2.905 -0.228 9.483 1.00 87.44 72 GLU A C 1
ATOM 596 O O . GLU A 1 72 ? -2.381 -0.756 8.505 1.00 87.44 72 GLU A O 1
ATOM 601 N N . GLU A 1 73 ? -3.559 0.937 9.405 1.00 85.88 73 GLU A N 1
ATOM 602 C CA . GLU A 1 73 ? -3.701 1.696 8.156 1.00 85.88 73 GLU A CA 1
ATOM 603 C C . GLU A 1 73 ? -2.347 2.131 7.593 1.00 85.88 73 GLU A C 1
ATOM 605 O O . GLU A 1 73 ? -2.095 1.895 6.416 1.00 85.88 73 GLU A O 1
ATOM 610 N N . LEU A 1 74 ? -1.431 2.631 8.431 1.00 85.81 74 LEU A N 1
ATOM 611 C CA . LEU A 1 74 ? -0.072 2.999 8.009 1.00 85.81 74 LEU A CA 1
ATOM 612 C C . LEU A 1 74 ? 0.705 1.819 7.401 1.00 85.81 74 LEU A C 1
ATOM 614 O O . LEU A 1 74 ? 1.609 2.009 6.597 1.00 85.81 74 LEU A O 1
ATOM 618 N N . THR A 1 75 ? 0.379 0.586 7.795 1.00 84.94 75 THR A N 1
ATOM 619 C CA . THR A 1 75 ? 1.011 -0.621 7.238 1.00 84.94 75 THR A CA 1
ATOM 620 C C . THR A 1 75 ? 0.461 -0.980 5.848 1.00 84.94 75 THR A C 1
ATOM 622 O O . THR A 1 75 ? 1.067 -1.783 5.137 1.00 84.94 75 THR A O 1
ATOM 625 N N . LEU A 1 76 ? -0.698 -0.433 5.473 1.00 84.19 76 LEU A N 1
ATOM 626 C CA . LEU A 1 76 ? -1.360 -0.664 4.187 1.00 84.19 76 LEU A CA 1
ATOM 627 C C . LEU A 1 76 ? -1.026 0.402 3.133 1.00 84.19 76 LEU A C 1
ATOM 629 O O . LEU A 1 76 ? -1.318 0.171 1.956 1.00 84.19 76 LEU A O 1
ATOM 633 N N . GLU A 1 77 ? -0.459 1.536 3.551 1.00 79.56 77 GLU A N 1
ATOM 634 C CA . GLU A 1 77 ? 0.085 2.585 2.676 1.00 79.56 77 GLU A CA 1
ATOM 635 C C . GLU A 1 77 ? 1.343 2.112 1.928 1.00 79.56 77 GLU A C 1
ATOM 637 O O . GLU A 1 77 ? 1.413 2.369 0.699 1.00 79.56 77 GLU A O 1
#

Organism: Chiloscyllium punctatum (NCBI:txid137246)

Foldseek 3Di:
DVVVVVVVVVVVPPDPPDDDDDDDDDDPQDDPDDDDDPVCPVVVPVVDPDDDDDDDDDFDPDPVSVVVVVVVSSVVD

pLDDT: mean 89.48, std 5.33, range [71.44, 97.19]

InterPro domains:
  IPR001393 Calsequestrin [PF01216] (6-77)

Sequence (77 aa):
MWHVWLLLVALALAPSRAEEGIDIPEYDGVDRVIHLSPKNYKPVLKKFDVLCLYYHEAIEDDKVAQKQFEWEELTLE

Radius of gyration: 27.76 Å; chains: 1; bounding box: 75×27×52 Å